Protein AF-A0A356PB62-F1 (afdb_monomer)

Radius of gyration: 18.2 Å; Cα contacts (8 Å, |Δi|>4): 219; chains: 1; bounding box: 43×43×44 Å

Secondary structure (DSSP, 8-state):
-TT-S----S--SHHHHHHHHHHHHHHTTSHHHHHHHHHTT--GGG---PPP--PPP--SEEEEEESS-TTT--TTEEEEEEEEB-THHHHTT-SPPEEEEEETTTTEEEEEE-----EEEEEPTTS-EEEEE---

pLDDT: mean 93.39, std 6.68, range [55.06, 98.31]

Structure (mmCIF, N/CA/C/O backbone):
data_AF-A0A356PB62-F1
#
_entry.id   AF-A0A356PB62-F1
#
loop_
_atom_site.group_PDB
_atom_site.id
_atom_site.type_symbol
_atom_site.label_atom_id
_atom_site.label_alt_id
_atom_site.label_comp_id
_atom_site.label_asym_id
_atom_site.label_entity_id
_atom_site.label_seq_id
_atom_site.pdbx_PDB_ins_code
_atom_site.Cartn_x
_atom_site.Cartn_y
_atom_site.Cartn_z
_atom_site.occupancy
_atom_site.B_iso_or_equiv
_atom_site.auth_seq_id
_atom_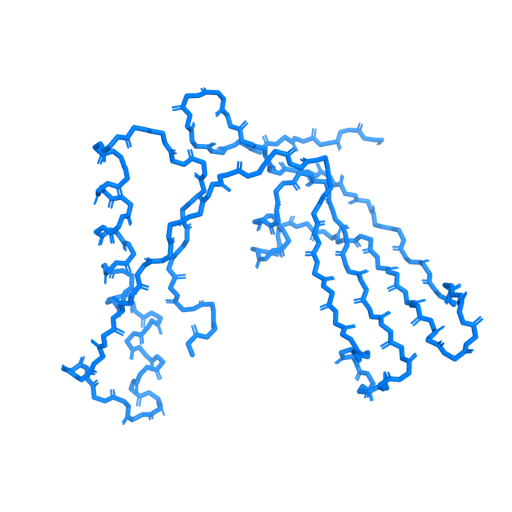site.auth_comp_id
_atom_site.auth_asym_id
_atom_site.auth_atom_id
_atom_site.pdbx_PDB_model_num
ATOM 1 N N . PHE A 1 1 ? 9.036 -11.102 2.142 1.00 62.00 1 PHE A N 1
ATOM 2 C CA . PHE A 1 1 ? 9.194 -10.099 1.061 1.00 62.00 1 PHE A CA 1
ATOM 3 C C . PHE A 1 1 ? 8.324 -8.842 1.201 1.00 62.00 1 PHE A C 1
ATOM 5 O O . PHE A 1 1 ? 8.399 -7.992 0.322 1.00 62.00 1 PHE A O 1
ATOM 12 N N . ALA A 1 2 ? 7.526 -8.666 2.266 1.00 67.50 2 ALA A N 1
ATOM 13 C CA . ALA A 1 2 ? 6.709 -7.456 2.417 1.00 67.50 2 ALA A CA 1
ATOM 14 C C . ALA A 1 2 ? 7.573 -6.179 2.398 1.00 67.50 2 ALA A C 1
ATOM 16 O O . ALA A 1 2 ? 8.596 -6.118 3.084 1.00 67.50 2 ALA A O 1
ATOM 17 N N . GLY A 1 3 ? 7.174 -5.198 1.581 1.00 67.81 3 GLY A N 1
ATOM 18 C CA . GLY A 1 3 ? 7.863 -3.911 1.441 1.00 67.81 3 GLY A CA 1
ATOM 19 C C . GLY A 1 3 ? 9.286 -3.987 0.875 1.00 67.81 3 GLY A C 1
ATOM 20 O O . GLY A 1 3 ? 10.068 -3.077 1.119 1.00 67.81 3 GLY A O 1
ATOM 21 N N . GLN A 1 4 ? 9.656 -5.076 0.193 1.00 75.25 4 GLN A N 1
ATOM 22 C CA . GLN A 1 4 ? 11.007 -5.263 -0.364 1.00 75.25 4 GLN A CA 1
ATOM 23 C C . GLN A 1 4 ? 11.103 -4.970 -1.864 1.00 75.25 4 GLN A C 1
ATOM 25 O O . GLN A 1 4 ? 12.202 -4.997 -2.402 1.00 75.25 4 GLN A O 1
ATOM 30 N N . GLN A 1 5 ? 9.967 -4.805 -2.539 1.00 85.62 5 GLN A N 1
ATOM 31 C CA . GLN A 1 5 ? 9.884 -4.690 -3.992 1.00 85.62 5 GLN A CA 1
ATOM 32 C C . GLN A 1 5 ? 9.137 -3.419 -4.356 1.00 85.62 5 GLN A C 1
ATOM 34 O O . GLN A 1 5 ? 8.249 -2.993 -3.610 1.00 85.62 5 GLN A O 1
ATOM 39 N N . ASP A 1 6 ? 9.498 -2.845 -5.495 1.00 91.12 6 ASP A N 1
ATOM 40 C CA . ASP A 1 6 ? 8.952 -1.572 -5.928 1.00 91.12 6 ASP A CA 1
ATOM 41 C C . ASP A 1 6 ? 7.535 -1.743 -6.483 1.00 91.12 6 ASP A C 1
ATOM 43 O O . ASP A 1 6 ? 7.121 -2.807 -6.949 1.00 91.12 6 ASP A O 1
ATOM 47 N N . THR A 1 7 ? 6.759 -0.670 -6.402 1.00 94.31 7 THR A N 1
ATOM 48 C CA . THR A 1 7 ? 5.427 -0.560 -6.995 1.00 94.31 7 THR A CA 1
ATOM 49 C C . THR A 1 7 ? 5.345 0.784 -7.693 1.00 94.31 7 THR A C 1
ATOM 51 O O . THR A 1 7 ? 5.748 1.798 -7.131 1.00 94.31 7 THR A O 1
ATOM 54 N N . TYR A 1 8 ? 4.804 0.793 -8.908 1.00 95.75 8 TYR A N 1
ATOM 55 C CA . TYR A 1 8 ? 4.663 2.000 -9.715 1.00 95.75 8 TYR A CA 1
ATOM 56 C C . TYR A 1 8 ? 3.185 2.248 -10.001 1.00 95.75 8 TYR A C 1
ATOM 58 O O . TYR A 1 8 ? 2.481 1.362 -10.491 1.00 95.75 8 TYR A O 1
ATOM 66 N N . LEU A 1 9 ? 2.706 3.448 -9.676 1.00 96.81 9 LEU A N 1
ATOM 67 C CA . LEU A 1 9 ? 1.298 3.813 -9.804 1.00 96.81 9 LEU A CA 1
ATOM 68 C C . LEU A 1 9 ? 1.031 4.668 -11.039 1.00 96.81 9 LEU A C 1
ATOM 70 O O . LEU A 1 9 ? 1.903 5.364 -11.551 1.00 96.81 9 LEU A O 1
ATOM 74 N N . ASN A 1 10 ? -0.226 4.617 -11.490 1.00 97.38 10 ASN A N 1
ATOM 75 C CA . ASN A 1 10 ? -0.758 5.437 -12.576 1.00 97.38 10 ASN A CA 1
ATOM 76 C C . ASN A 1 10 ? 0.118 5.431 -13.845 1.00 97.38 10 ASN A C 1
ATOM 78 O O . ASN A 1 10 ? 0.410 6.473 -14.424 1.00 97.38 10 ASN A O 1
ATOM 82 N N . ILE A 1 11 ? 0.545 4.248 -14.284 1.00 97.81 11 ILE A N 1
ATOM 83 C CA . ILE A 1 11 ? 1.300 4.092 -15.530 1.00 97.81 11 ILE A CA 1
ATOM 84 C C . ILE A 1 11 ? 0.373 4.265 -16.737 1.00 97.81 11 ILE A C 1
ATOM 86 O O . ILE A 1 11 ? -0.734 3.720 -16.769 1.00 97.81 11 ILE A O 1
ATOM 90 N N . ASN A 1 12 ? 0.823 5.023 -17.740 1.00 97.00 12 ASN A N 1
ATOM 91 C CA . ASN A 1 12 ? 0.059 5.301 -18.950 1.00 97.00 12 ASN A CA 1
ATOM 92 C C . ASN A 1 12 ? 0.854 4.933 -20.207 1.00 97.00 12 ASN A C 1
ATOM 94 O O . ASN A 1 12 ? 1.971 5.398 -20.402 1.00 97.00 12 ASN A O 1
ATOM 98 N N . GLY A 1 13 ? 0.246 4.120 -21.072 1.00 97.06 13 GLY A N 1
ATOM 99 C CA . GLY A 1 13 ? 0.852 3.680 -22.327 1.00 97.06 13 GLY A CA 1
ATOM 100 C C . GLY A 1 13 ? 1.664 2.387 -22.209 1.00 97.06 13 GLY A C 1
ATOM 101 O O . GLY A 1 13 ? 2.186 2.031 -21.155 1.00 97.06 13 GLY A O 1
ATOM 102 N N . GLU A 1 14 ? 1.759 1.670 -23.328 1.00 97.69 14 GLU A N 1
ATOM 103 C CA . GLU A 1 14 ? 2.409 0.357 -23.413 1.00 97.69 14 GLU A CA 1
ATOM 104 C C . GLU A 1 14 ? 3.908 0.426 -23.105 1.00 97.69 14 GLU A C 1
ATOM 106 O O . GLU A 1 14 ? 4.426 -0.370 -22.325 1.00 97.69 14 GLU A O 1
ATOM 111 N N . LYS A 1 15 ? 4.604 1.421 -23.665 1.00 97.81 15 LYS A N 1
ATOM 112 C CA . LYS A 1 15 ? 6.042 1.602 -23.444 1.00 97.81 15 LYS A CA 1
ATOM 113 C C . LYS A 1 15 ? 6.368 1.797 -21.962 1.00 97.81 15 LYS A C 1
ATOM 115 O O . LYS A 1 15 ? 7.268 1.138 -21.446 1.00 97.81 15 LYS A O 1
ATOM 120 N N . GLU A 1 16 ? 5.624 2.663 -21.276 1.00 97.75 16 GLU A N 1
ATOM 121 C CA . GLU A 1 16 ? 5.846 2.913 -19.850 1.00 97.75 16 GLU A CA 1
ATOM 122 C C . GLU A 1 16 ? 5.441 1.723 -18.984 1.00 97.75 16 GLU A C 1
ATOM 124 O O . GLU A 1 16 ? 6.102 1.441 -17.987 1.00 97.75 16 GLU A O 1
ATOM 129 N N . LEU A 1 17 ? 4.429 0.953 -19.394 1.00 97.88 17 LEU A N 1
ATOM 130 C CA . LEU A 1 17 ? 4.088 -0.307 -18.737 1.00 97.88 17 LEU A CA 1
ATOM 131 C C . LEU A 1 17 ? 5.249 -1.306 -18.804 1.00 97.88 17 LEU A C 1
ATOM 133 O O . LEU A 1 17 ? 5.646 -1.856 -17.778 1.00 97.88 17 LEU A O 1
ATOM 137 N N . LEU A 1 18 ? 5.838 -1.505 -19.984 1.00 98.12 18 LEU A N 1
ATOM 138 C CA . LEU A 1 18 ? 6.990 -2.396 -20.154 1.00 98.12 18 LEU A CA 1
ATOM 139 C C . LEU A 1 18 ? 8.228 -1.894 -19.392 1.00 98.12 18 LEU A C 1
ATOM 141 O O . LEU A 1 18 ? 9.012 -2.701 -18.889 1.00 98.12 18 LEU A O 1
ATOM 145 N N . ASN A 1 19 ? 8.416 -0.577 -19.274 1.00 98.06 19 ASN A N 1
ATOM 146 C CA . ASN A 1 19 ? 9.453 0.003 -18.415 1.00 98.06 19 ASN A CA 1
ATOM 147 C C . ASN A 1 19 ? 9.199 -0.323 -16.938 1.00 98.06 19 ASN A C 1
ATOM 149 O O . ASN A 1 19 ? 10.095 -0.833 -16.269 1.00 98.06 19 ASN A O 1
ATOM 153 N N . ALA A 1 20 ? 7.981 -0.087 -16.446 1.00 97.69 20 ALA A N 1
ATOM 154 C CA . ALA A 1 20 ? 7.609 -0.345 -15.058 1.00 97.69 20 ALA A CA 1
ATOM 155 C C . ALA A 1 20 ? 7.767 -1.829 -14.687 1.00 97.69 20 ALA A C 1
ATOM 157 O O . ALA A 1 20 ? 8.319 -2.135 -13.636 1.00 97.69 20 ALA A O 1
ATOM 158 N N . VAL A 1 21 ? 7.374 -2.755 -15.571 1.00 97.50 21 VAL A N 1
ATOM 159 C CA . VAL A 1 21 ? 7.573 -4.204 -15.371 1.00 97.50 21 VAL A CA 1
ATOM 160 C C . VAL A 1 21 ? 9.058 -4.546 -15.214 1.00 97.50 21 VAL A C 1
ATOM 162 O O . VAL A 1 21 ? 9.428 -5.267 -14.287 1.00 97.50 21 VAL A O 1
ATOM 165 N N . ARG A 1 22 ? 9.925 -3.997 -16.077 1.00 97.06 22 ARG A N 1
ATOM 166 C CA . ARG A 1 22 ? 11.379 -4.200 -15.973 1.00 97.06 22 ARG A CA 1
ATOM 167 C C . ARG A 1 22 ? 11.944 -3.630 -14.676 1.00 97.06 22 ARG A C 1
ATOM 169 O O . ARG A 1 22 ? 12.782 -4.279 -14.056 1.00 97.06 22 ARG A O 1
ATOM 176 N N . ASN A 1 23 ? 11.462 -2.466 -14.248 1.00 96.75 23 ASN A N 1
ATOM 177 C CA . ASN A 1 23 ? 11.887 -1.855 -12.994 1.00 96.75 23 ASN A CA 1
ATOM 178 C C . ASN A 1 23 ? 11.443 -2.681 -11.772 1.00 96.75 23 ASN A C 1
ATOM 180 O O . ASN A 1 23 ? 12.239 -2.868 -10.857 1.00 96.75 23 ASN A O 1
ATOM 184 N N . CYS A 1 24 ? 10.241 -3.274 -11.787 1.00 96.25 24 CYS A N 1
ATOM 185 C CA . CYS A 1 24 ? 9.822 -4.228 -10.752 1.00 96.25 24 CYS A CA 1
ATOM 186 C C . CYS A 1 24 ? 10.786 -5.420 -10.671 1.00 96.25 24 CYS A C 1
ATOM 188 O O . CYS A 1 24 ? 11.230 -5.789 -9.590 1.00 96.25 24 CYS A O 1
ATOM 190 N N . TRP A 1 25 ? 11.173 -6.015 -11.803 1.00 95.12 25 TRP A N 1
ATOM 191 C CA . TRP A 1 25 ? 12.166 -7.095 -11.777 1.00 95.12 25 TRP A CA 1
ATOM 192 C C . TRP A 1 25 ? 13.527 -6.624 -11.267 1.00 95.12 25 TRP A C 1
ATOM 194 O O . TRP A 1 25 ? 14.172 -7.343 -10.505 1.00 95.12 25 TRP A O 1
ATOM 204 N N . ALA A 1 26 ? 13.954 -5.416 -11.640 1.00 94.19 26 ALA A N 1
ATOM 205 C CA . ALA A 1 26 ? 15.192 -4.829 -11.144 1.00 94.19 26 ALA A CA 1
ATOM 206 C C . ALA A 1 26 ? 15.164 -4.605 -9.621 1.00 94.19 26 ALA A C 1
ATOM 208 O O . ALA A 1 26 ? 16.198 -4.775 -8.973 1.00 94.19 26 ALA A O 1
ATOM 209 N N . SER A 1 27 ? 13.998 -4.325 -9.019 1.00 93.81 27 SER A N 1
ATOM 210 C CA . SER A 1 27 ? 13.884 -4.117 -7.568 1.00 93.81 27 SER A CA 1
ATOM 211 C C . SER A 1 27 ? 14.245 -5.360 -6.744 1.00 93.81 27 SER A C 1
ATOM 213 O O . SER A 1 27 ? 14.635 -5.231 -5.578 1.00 93.81 27 SER A O 1
ATOM 215 N N . LEU A 1 28 ? 14.233 -6.560 -7.350 1.00 91.19 28 LEU A N 1
ATOM 216 C CA . LEU A 1 28 ? 14.769 -7.776 -6.723 1.00 91.19 28 LEU A CA 1
ATOM 217 C C . LEU A 1 28 ? 16.241 -7.622 -6.335 1.00 91.19 28 LEU A C 1
ATOM 219 O O . LEU A 1 28 ? 16.699 -8.299 -5.416 1.00 91.19 28 LEU A O 1
ATOM 223 N N . PHE A 1 29 ? 16.989 -6.764 -7.016 1.00 91.31 29 PHE A N 1
ATOM 224 C CA . PHE A 1 29 ? 18.431 -6.614 -6.854 1.00 91.31 29 PHE A CA 1
ATOM 225 C C . PHE A 1 29 ? 18.816 -5.321 -6.130 1.00 91.31 29 PHE A C 1
ATOM 227 O O . PHE A 1 29 ? 19.979 -4.938 -6.145 1.00 91.31 29 PHE A O 1
ATOM 234 N N . THR A 1 30 ? 17.865 -4.670 -5.457 1.00 91.12 30 THR A N 1
ATOM 235 C CA . THR A 1 30 ? 18.174 -3.579 -4.523 1.00 91.12 30 THR A CA 1
ATOM 236 C C . THR A 1 30 ? 18.946 -4.101 -3.308 1.00 91.12 30 THR A C 1
ATOM 238 O O . THR A 1 30 ? 18.750 -5.246 -2.882 1.00 91.12 30 THR A O 1
ATOM 241 N N . ASP A 1 31 ? 19.766 -3.246 -2.688 1.00 91.06 31 ASP A N 1
ATOM 242 C CA . ASP A 1 31 ? 20.528 -3.589 -1.476 1.00 91.06 31 ASP A CA 1
ATOM 243 C C . ASP A 1 31 ? 19.624 -4.154 -0.377 1.00 91.06 31 ASP A C 1
ATOM 245 O O . ASP A 1 31 ? 19.931 -5.172 0.244 1.00 91.06 31 ASP A O 1
ATOM 249 N N . ARG A 1 32 ? 18.452 -3.537 -0.186 1.00 88.38 32 ARG A N 1
ATOM 250 C CA . ARG A 1 32 ? 17.455 -3.968 0.798 1.00 88.38 32 ARG A CA 1
ATOM 251 C C . ARG A 1 32 ? 16.964 -5.393 0.519 1.00 88.38 32 ARG A C 1
ATOM 253 O O . ARG A 1 32 ? 16.926 -6.220 1.434 1.00 88.38 32 ARG A O 1
ATOM 260 N N . ALA A 1 33 ? 16.632 -5.702 -0.736 1.00 89.88 33 ALA A N 1
ATOM 261 C CA . ALA A 1 33 ? 16.160 -7.025 -1.133 1.00 89.88 33 ALA A CA 1
ATOM 262 C C . ALA A 1 33 ? 17.267 -8.090 -1.043 1.00 89.88 33 ALA A C 1
ATOM 264 O O . ALA A 1 33 ? 16.998 -9.214 -0.609 1.00 89.88 33 ALA A O 1
ATOM 265 N N . ILE A 1 34 ? 18.507 -7.747 -1.408 1.00 91.62 34 ILE A N 1
ATOM 266 C CA . ILE A 1 34 ? 19.677 -8.632 -1.292 1.00 91.62 34 ILE A CA 1
ATOM 267 C C . ILE A 1 34 ? 19.970 -8.942 0.178 1.00 91.62 34 ILE A C 1
ATOM 269 O O . ILE A 1 34 ? 20.032 -10.116 0.548 1.00 91.62 34 ILE A O 1
ATOM 273 N N . LEU A 1 35 ? 20.082 -7.917 1.029 1.00 91.00 35 LEU A N 1
ATOM 274 C CA . LEU A 1 35 ? 20.347 -8.079 2.461 1.00 91.00 35 LEU A CA 1
ATOM 275 C C . LEU A 1 35 ? 19.271 -8.930 3.137 1.00 91.00 35 LEU A C 1
ATOM 277 O O . LEU A 1 35 ? 19.603 -9.854 3.880 1.00 91.00 35 LEU A O 1
ATOM 281 N N . TYR A 1 36 ? 17.992 -8.689 2.825 1.00 90.00 36 TYR A N 1
ATOM 282 C CA . TYR A 1 36 ? 16.890 -9.509 3.330 1.00 90.00 36 TYR A CA 1
ATOM 283 C C . TYR A 1 36 ? 17.065 -10.986 2.957 1.00 90.00 36 TYR A C 1
ATOM 285 O O . TYR A 1 36 ? 16.881 -11.864 3.803 1.00 90.00 36 TYR A O 1
ATOM 293 N N . ARG A 1 37 ? 17.445 -11.285 1.708 1.00 91.56 37 ARG A N 1
ATOM 294 C CA . ARG A 1 37 ? 17.677 -12.669 1.273 1.00 91.56 37 ARG A CA 1
ATOM 295 C C . ARG A 1 37 ? 18.855 -13.312 1.990 1.00 91.56 37 ARG A C 1
ATOM 297 O O . ARG A 1 37 ? 18.710 -14.443 2.441 1.00 91.56 37 ARG A O 1
ATOM 304 N N . ILE A 1 38 ? 19.973 -12.601 2.138 1.00 92.62 38 ILE A N 1
ATOM 305 C CA . ILE A 1 38 ? 21.151 -13.099 2.864 1.00 92.62 38 ILE A CA 1
ATOM 306 C C . ILE A 1 38 ? 20.774 -13.429 4.313 1.00 92.62 38 ILE A C 1
ATOM 308 O O . ILE A 1 38 ? 21.030 -14.538 4.779 1.00 92.62 38 ILE A O 1
ATOM 312 N N . GLN A 1 39 ? 20.093 -12.509 5.002 1.00 93.31 39 GLN A N 1
ATOM 313 C CA . GLN A 1 39 ? 19.654 -12.698 6.390 1.00 93.31 39 GLN A CA 1
ATOM 314 C C . GLN A 1 39 ? 18.720 -13.904 6.558 1.00 93.31 39 GLN A C 1
ATOM 316 O O . GLN A 1 39 ? 18.786 -14.599 7.570 1.00 93.31 39 GLN A O 1
ATOM 321 N N . ASN A 1 40 ? 17.879 -14.179 5.558 1.00 91.62 40 ASN A N 1
ATOM 322 C CA . ASN A 1 40 ? 16.938 -15.301 5.571 1.00 91.62 40 ASN A CA 1
ATOM 323 C C . ASN A 1 40 ? 17.481 -16.561 4.873 1.00 91.62 40 ASN A C 1
ATOM 325 O O . ASN A 1 40 ? 16.731 -17.518 4.702 1.00 91.62 40 ASN A O 1
ATOM 329 N N . LYS A 1 41 ? 18.766 -16.583 4.482 1.00 93.50 41 LYS A N 1
ATOM 330 C CA . LYS A 1 41 ? 19.424 -17.705 3.785 1.00 93.50 41 LYS A CA 1
ATOM 331 C C . LYS A 1 41 ? 18.684 -18.153 2.512 1.00 93.50 41 LYS A C 1
ATOM 333 O O . LYS A 1 41 ? 18.603 -19.341 2.218 1.00 93.50 41 LYS A O 1
ATOM 338 N N . ILE A 1 42 ? 18.137 -17.194 1.763 1.00 91.12 42 ILE A N 1
ATOM 339 C CA . ILE A 1 42 ? 17.442 -17.431 0.491 1.00 91.12 42 ILE A CA 1
ATOM 340 C C . ILE A 1 42 ? 18.444 -17.285 -0.655 1.00 91.12 42 ILE A C 1
ATOM 342 O O . ILE A 1 42 ? 19.021 -16.210 -0.851 1.00 91.12 42 ILE A O 1
ATOM 346 N N . GLU A 1 43 ? 18.617 -18.347 -1.438 1.00 91.56 43 GLU A N 1
ATOM 347 C CA . GLU A 1 43 ? 19.500 -18.349 -2.603 1.00 91.56 43 GLU A CA 1
ATOM 348 C C . GLU A 1 43 ? 19.016 -17.355 -3.667 1.00 91.56 43 GLU A C 1
ATOM 350 O O . GLU A 1 43 ? 17.831 -17.256 -3.975 1.00 91.56 43 GLU A O 1
ATOM 355 N N . HIS A 1 44 ? 19.934 -16.570 -4.229 1.00 86.75 44 HIS A N 1
ATOM 356 C CA . HIS A 1 44 ? 19.572 -15.519 -5.181 1.00 86.75 44 HIS A CA 1
ATOM 357 C C . HIS A 1 44 ? 19.067 -16.076 -6.516 1.00 86.75 44 HIS A C 1
ATOM 359 O O . HIS A 1 44 ? 18.129 -15.524 -7.084 1.00 86.75 44 HIS A O 1
ATOM 365 N N . ALA A 1 45 ? 19.653 -17.180 -6.985 1.00 86.31 45 ALA A N 1
ATOM 366 C CA . ALA A 1 45 ? 19.325 -17.790 -8.272 1.00 86.31 45 ALA A CA 1
ATOM 367 C C . ALA A 1 45 ? 17.924 -18.424 -8.315 1.00 86.31 45 ALA A C 1
ATOM 369 O O . ALA A 1 45 ? 17.368 -18.614 -9.393 1.00 86.31 45 ALA A O 1
ATOM 370 N N . THR A 1 46 ? 17.334 -18.735 -7.158 1.00 88.31 46 THR A N 1
ATOM 371 C CA . THR A 1 46 ? 16.039 -19.423 -7.077 1.00 88.31 46 THR A CA 1
ATOM 372 C C . THR A 1 46 ? 14.852 -18.464 -7.007 1.00 88.31 46 THR A C 1
ATOM 374 O O . THR A 1 46 ? 13.705 -18.907 -6.987 1.00 88.31 46 THR A O 1
ATOM 377 N N . VAL A 1 47 ? 15.089 -17.152 -6.914 1.00 88.75 47 VAL A N 1
ATOM 378 C CA . VAL A 1 47 ? 14.014 -16.171 -6.738 1.00 88.75 47 VAL A CA 1
ATOM 379 C C . VAL A 1 47 ? 13.404 -15.800 -8.080 1.00 88.75 47 VAL A C 1
ATOM 381 O O . VAL A 1 47 ? 14.082 -15.340 -8.992 1.00 88.75 47 VAL A O 1
ATOM 384 N N . GLN A 1 48 ? 12.087 -15.950 -8.163 1.00 89.56 48 GLN A N 1
ATOM 385 C CA . GLN A 1 48 ? 11.275 -15.535 -9.299 1.00 89.56 48 GLN A CA 1
ATOM 386 C C . GLN A 1 48 ? 10.295 -14.448 -8.850 1.00 89.56 48 GLN A C 1
ATOM 388 O O . GLN A 1 48 ? 9.828 -14.453 -7.708 1.00 89.56 48 GLN A O 1
ATOM 393 N N . MET A 1 49 ? 9.964 -13.521 -9.749 1.00 91.19 49 MET A N 1
ATOM 394 C CA . MET A 1 49 ? 8.977 -12.474 -9.495 1.00 91.19 49 MET A CA 1
ATOM 395 C C . MET A 1 49 ? 7.936 -12.438 -10.605 1.00 91.19 49 MET A C 1
ATOM 397 O O . MET A 1 49 ? 8.255 -12.286 -11.782 1.00 91.19 49 MET A O 1
ATOM 401 N N . SER A 1 50 ? 6.673 -12.498 -10.193 1.00 94.75 50 SER A N 1
ATOM 402 C CA . SER A 1 50 ? 5.536 -12.128 -11.032 1.00 94.75 50 SER A CA 1
ATOM 403 C C . SER A 1 50 ? 5.173 -10.666 -10.787 1.00 94.75 50 SER A C 1
ATOM 405 O O . SER A 1 50 ? 5.176 -10.218 -9.640 1.00 94.75 50 SER A O 1
ATOM 407 N N . VAL A 1 51 ? 4.842 -9.934 -11.851 1.00 96.56 51 VAL A N 1
ATOM 408 C CA . VAL A 1 51 ? 4.387 -8.539 -11.764 1.00 96.56 51 VAL A CA 1
ATOM 409 C C . VAL A 1 51 ? 2.874 -8.503 -11.938 1.00 96.56 51 VAL A C 1
ATOM 411 O O . VAL A 1 51 ? 2.346 -8.995 -12.933 1.00 96.56 51 VAL A O 1
ATOM 414 N N . VAL A 1 52 ? 2.175 -7.922 -10.964 1.00 97.31 52 VAL A N 1
ATOM 415 C CA . VAL A 1 52 ? 0.724 -7.725 -11.029 1.00 97.31 52 VAL A CA 1
ATOM 416 C C . VAL A 1 52 ? 0.440 -6.418 -11.758 1.00 97.31 52 VAL A C 1
ATOM 418 O O . VAL A 1 52 ? 0.910 -5.360 -11.350 1.00 97.31 52 VAL A O 1
ATOM 421 N N . ILE A 1 53 ? -0.357 -6.494 -12.823 1.00 97.31 53 ILE A N 1
ATOM 422 C CA . ILE A 1 53 ? -0.844 -5.325 -13.555 1.00 97.31 53 ILE A CA 1
ATOM 423 C C . ILE A 1 53 ? -2.319 -5.150 -13.214 1.00 97.31 53 ILE A C 1
ATOM 425 O O . ILE A 1 53 ? -3.141 -6.026 -13.480 1.00 97.31 53 ILE A O 1
ATOM 429 N N . GLN A 1 54 ? -2.652 -4.006 -12.624 1.00 97.25 54 GLN A N 1
ATOM 430 C CA . GLN A 1 54 ? -4.002 -3.684 -12.182 1.00 97.25 54 GLN A CA 1
ATOM 431 C C . GLN A 1 54 ? -4.431 -2.329 -12.742 1.00 97.25 54 GLN A C 1
ATOM 433 O O . GLN A 1 54 ? -3.638 -1.392 -12.835 1.00 97.25 54 GLN A O 1
ATOM 438 N N . LYS A 1 55 ? -5.715 -2.208 -13.096 1.00 96.56 55 LYS A N 1
ATOM 439 C CA . LYS A 1 55 ? -6.297 -0.926 -13.499 1.00 96.56 55 LYS A CA 1
ATOM 440 C C . LYS A 1 55 ? -6.208 0.076 -12.346 1.00 96.56 55 LYS A C 1
ATOM 442 O O . LYS A 1 55 ? -6.660 -0.209 -11.238 1.00 96.56 55 LYS A O 1
ATOM 447 N N . MET A 1 56 ? -5.683 1.264 -12.638 1.00 96.44 56 MET A N 1
ATOM 448 C CA . MET A 1 56 ? -5.578 2.343 -11.661 1.00 96.44 56 MET A CA 1
ATOM 449 C C . MET A 1 56 ? -6.965 2.842 -11.232 1.00 96.44 56 MET A C 1
ATOM 451 O O . MET A 1 56 ? -7.808 3.160 -12.075 1.00 96.44 56 MET A O 1
ATOM 455 N N . ILE A 1 57 ? -7.181 2.940 -9.921 1.00 95.25 57 ILE A N 1
ATOM 456 C CA . ILE A 1 57 ? -8.369 3.558 -9.319 1.00 95.25 57 ILE A CA 1
ATOM 457 C C . ILE A 1 57 ? -8.029 5.015 -8.980 1.00 95.25 57 ILE A C 1
ATOM 459 O O . ILE A 1 57 ? -6.894 5.314 -8.611 1.00 95.25 57 ILE A O 1
ATOM 463 N N . ARG A 1 58 ? -9.003 5.924 -9.110 1.00 94.88 58 ARG A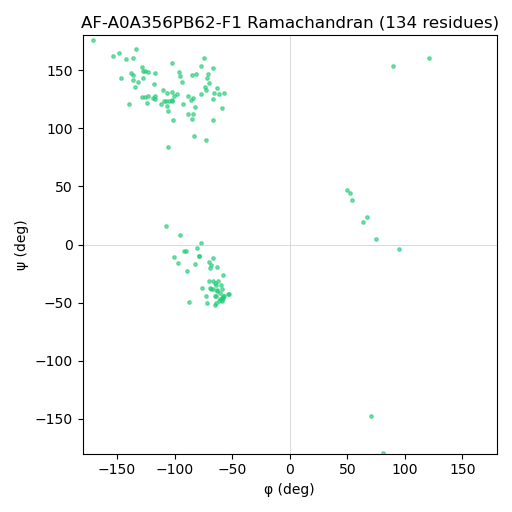 N 1
ATOM 464 C CA . ARG A 1 58 ? -8.897 7.326 -8.673 1.00 94.88 58 ARG A CA 1
ATOM 465 C C . ARG A 1 58 ? -9.719 7.536 -7.394 1.00 94.88 58 ARG A C 1
ATOM 467 O O . ARG A 1 58 ? -10.891 7.886 -7.503 1.00 94.88 58 ARG A O 1
ATOM 474 N N . PRO A 1 59 ? -9.161 7.233 -6.213 1.00 95.50 59 PRO A N 1
ATOM 475 C CA . PRO A 1 59 ? -9.871 7.367 -4.950 1.00 95.50 59 PRO A CA 1
ATOM 476 C C . PRO A 1 59 ? -9.859 8.811 -4.436 1.00 95.50 59 PRO A C 1
ATOM 478 O O . PRO A 1 59 ? -8.861 9.517 -4.568 1.00 95.50 59 PRO A O 1
ATOM 481 N N . GLU A 1 60 ? -10.940 9.201 -3.764 1.00 95.44 60 GLU A N 1
ATOM 482 C CA . GLU A 1 60 ? -10.944 10.359 -2.858 1.00 95.44 60 GLU A CA 1
ATOM 483 C C . GLU A 1 60 ? -10.258 10.011 -1.528 1.00 95.44 60 GLU A C 1
ATOM 485 O O . GLU A 1 60 ? -9.522 10.820 -0.965 1.00 95.44 60 GLU A O 1
ATOM 490 N N . VAL A 1 61 ? -10.462 8.778 -1.052 1.00 96.25 61 VAL A N 1
ATOM 491 C CA . VAL A 1 61 ? -9.905 8.228 0.189 1.00 96.25 61 VAL A CA 1
ATOM 492 C C . VAL A 1 61 ? -9.406 6.810 -0.068 1.00 96.25 61 VAL A C 1
ATOM 494 O O . VAL A 1 61 ? -10.045 6.025 -0.772 1.00 96.25 61 VAL A O 1
ATOM 497 N N . SER A 1 62 ? -8.280 6.460 0.538 1.00 97.19 62 SER A N 1
ATOM 498 C CA . SER A 1 62 ? -7.729 5.108 0.567 1.00 97.19 62 SER A CA 1
ATOM 499 C C . SER A 1 62 ? -7.293 4.741 1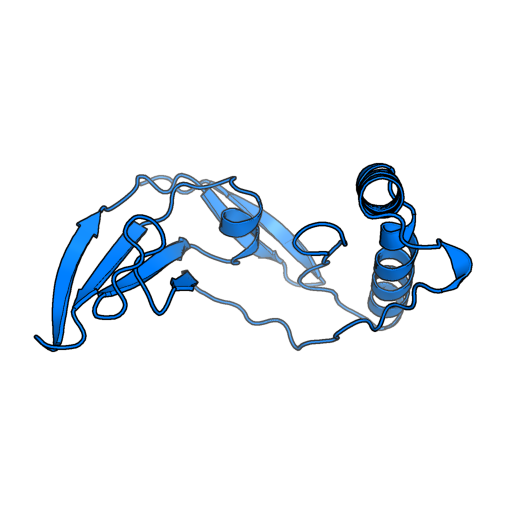.983 1.00 97.19 62 SER A C 1
ATOM 501 O O . SER A 1 62 ? -7.268 5.587 2.879 1.00 97.19 62 SER A O 1
ATOM 503 N N . GLY A 1 63 ? -6.991 3.464 2.213 1.00 95.94 63 GLY A N 1
ATOM 504 C CA . GLY A 1 63 ? -6.721 3.000 3.563 1.00 95.94 63 GLY A CA 1
ATOM 505 C C . GLY A 1 63 ? -6.179 1.586 3.672 1.00 95.94 63 GLY A C 1
ATOM 506 O O . GLY A 1 63 ? -6.069 0.856 2.685 1.00 95.94 63 GLY A O 1
ATOM 507 N N . ILE A 1 64 ? -5.869 1.214 4.909 1.00 96.06 64 ILE A N 1
ATOM 508 C CA . ILE A 1 64 ? -5.463 -0.128 5.322 1.00 96.06 64 ILE A CA 1
ATOM 509 C C . ILE A 1 64 ? -6.511 -0.635 6.309 1.00 96.06 64 ILE A C 1
ATOM 511 O O . ILE A 1 64 ? -6.965 0.105 7.176 1.00 96.06 64 ILE A O 1
ATOM 515 N N . MET A 1 65 ? -6.898 -1.902 6.188 1.00 97.19 65 MET A N 1
ATOM 516 C CA . MET A 1 65 ? -7.811 -2.538 7.131 1.00 97.19 65 MET A CA 1
ATOM 517 C C . MET A 1 65 ? -7.169 -3.786 7.724 1.00 97.19 65 MET A C 1
ATOM 519 O O . MET A 1 65 ? -6.768 -4.699 7.001 1.00 97.19 65 MET A O 1
ATOM 523 N N . PHE A 1 66 ? -7.161 -3.858 9.049 1.00 97.38 66 PHE A N 1
ATOM 524 C CA . PHE A 1 66 ? -6.808 -5.049 9.805 1.00 97.38 66 PHE A CA 1
ATOM 525 C C . PHE A 1 66 ? -8.070 -5.638 10.423 1.00 97.38 66 PHE A C 1
ATOM 527 O O . PHE A 1 66 ? -8.769 -4.987 11.195 1.00 97.38 66 PHE A O 1
ATOM 534 N N . THR A 1 67 ? -8.367 -6.903 10.128 1.00 97.12 67 THR A N 1
ATOM 535 C CA . THR A 1 67 ? -9.552 -7.589 10.673 1.00 97.12 67 THR A CA 1
ATOM 536 C C . THR A 1 67 ? -9.392 -8.039 12.131 1.00 97.12 67 THR A C 1
ATOM 538 O O . THR A 1 67 ? -10.281 -8.703 12.662 1.00 97.12 67 THR A O 1
ATOM 541 N N . ALA A 1 68 ? -8.254 -7.746 12.749 1.00 96.75 68 ALA A N 1
ATOM 542 C CA . ALA A 1 68 ? -7.973 -7.872 14.172 1.00 96.75 68 ALA A CA 1
ATOM 543 C C . ALA A 1 68 ? -7.194 -6.617 14.582 1.00 96.75 68 ALA A C 1
ATOM 545 O O . ALA A 1 68 ? -6.437 -6.099 13.761 1.00 96.75 68 ALA A O 1
ATOM 546 N N . ASP A 1 69 ? -7.357 -6.139 15.815 1.00 95.38 69 ASP A N 1
ATOM 547 C CA . ASP A 1 69 ? -6.597 -4.980 16.295 1.00 95.38 69 ASP A CA 1
ATOM 548 C C . ASP A 1 69 ? -5.085 -5.273 16.205 1.00 95.38 69 ASP A C 1
ATOM 550 O O . ASP A 1 69 ? -4.624 -6.210 16.863 1.00 95.38 69 ASP A O 1
ATOM 554 N N . PRO A 1 70 ? -4.303 -4.520 15.406 1.00 93.06 70 PRO A N 1
ATOM 555 C CA . PRO A 1 70 ? -2.883 -4.799 15.205 1.00 93.06 70 PRO A CA 1
ATOM 556 C C . PRO A 1 70 ? -2.037 -4.548 16.461 1.00 93.06 70 PRO A C 1
ATOM 558 O O . PRO A 1 70 ? -0.922 -5.056 16.538 1.00 93.06 70 PRO A O 1
ATOM 561 N N . VAL A 1 71 ? -2.552 -3.798 17.448 1.00 93.19 71 VAL A N 1
ATOM 562 C CA . VAL A 1 71 ? -1.843 -3.508 18.707 1.00 93.19 71 VAL A CA 1
ATOM 563 C C . VAL A 1 71 ? -2.088 -4.599 19.747 1.00 93.19 71 VAL A C 1
ATOM 565 O O . VAL A 1 71 ? -1.148 -5.108 20.349 1.00 93.19 71 VAL A O 1
ATOM 568 N N . SER A 1 72 ? -3.353 -4.967 19.967 1.00 95.00 72 SER A N 1
ATOM 569 C CA . SER A 1 72 ? -3.740 -5.925 21.017 1.00 95.00 72 SER A CA 1
ATOM 570 C C . SER A 1 72 ? -3.917 -7.366 20.523 1.00 95.00 72 SER A C 1
ATOM 572 O O . SER A 1 72 ? -4.000 -8.291 21.328 1.00 95.00 72 SER A O 1
ATOM 574 N N . GLY A 1 73 ? -4.036 -7.581 19.210 1.00 96.25 73 GLY A N 1
ATOM 575 C CA . GLY A 1 73 ? -4.420 -8.862 18.611 1.00 96.25 73 GLY A CA 1
ATOM 576 C C . GLY A 1 73 ? -5.912 -9.198 18.743 1.00 96.25 73 GLY A C 1
ATOM 577 O O . GLY A 1 73 ? -6.335 -10.290 18.346 1.00 96.25 73 GLY A O 1
ATOM 578 N N . HIS A 1 74 ? -6.737 -8.295 19.286 1.00 96.12 74 HIS A N 1
ATOM 579 C CA . HIS A 1 74 ? -8.148 -8.561 19.551 1.00 96.12 74 HIS A CA 1
ATOM 580 C C . HIS A 1 74 ? -8.950 -8.751 18.250 1.00 96.12 74 HIS A C 1
ATOM 582 O O . HIS A 1 74 ? -9.273 -7.803 17.532 1.00 96.12 74 HIS A O 1
ATOM 588 N N . ARG A 1 75 ? -9.349 -9.997 17.961 1.00 97.38 75 ARG A N 1
ATOM 589 C CA . ARG A 1 75 ? -10.043 -10.389 16.712 1.00 97.38 75 ARG A CA 1
ATOM 590 C C . ARG A 1 75 ? -11.481 -9.882 16.581 1.00 97.38 75 ARG A C 1
ATOM 592 O O . ARG A 1 75 ? -12.051 -9.929 15.487 1.00 97.38 75 ARG A O 1
ATOM 599 N N . GLY A 1 76 ? -12.072 -9.416 17.680 1.00 97.56 76 GLY A N 1
ATOM 600 C CA . GLY A 1 76 ? -13.385 -8.769 17.683 1.00 97.56 76 GLY A CA 1
ATOM 601 C C . GLY A 1 76 ? -13.360 -7.307 17.232 1.00 97.56 76 GLY A C 1
ATOM 602 O O . GLY A 1 76 ? -14.429 -6.756 16.991 1.00 97.56 76 GLY A O 1
ATOM 603 N N . ILE A 1 77 ? -12.176 -6.700 17.086 1.00 98.12 77 ILE A N 1
ATOM 604 C CA . ILE A 1 77 ? -12.015 -5.318 16.624 1.00 98.12 77 ILE A CA 1
ATOM 605 C C . ILE A 1 77 ? -11.399 -5.321 15.223 1.00 98.12 77 ILE A C 1
ATOM 607 O O . ILE A 1 77 ? -10.430 -6.033 14.968 1.00 98.12 77 ILE A O 1
ATOM 611 N N . VAL A 1 78 ? -11.973 -4.540 14.312 1.00 98.31 78 VAL A N 1
ATOM 612 C CA . VAL A 1 78 ? -11.373 -4.177 13.023 1.00 98.31 78 VAL A CA 1
ATOM 613 C C . VAL A 1 78 ? -10.736 -2.802 13.182 1.00 98.31 78 VAL A C 1
ATOM 615 O O . VAL A 1 78 ? -11.402 -1.886 13.659 1.00 98.31 78 VAL A O 1
ATOM 618 N N . SER A 1 79 ? -9.475 -2.653 12.784 1.00 98.00 79 SER A N 1
ATOM 619 C CA . SER A 1 79 ? -8.803 -1.351 12.706 1.00 98.00 79 SER A CA 1
ATOM 620 C C . SER A 1 79 ? -8.765 -0.897 11.254 1.00 98.00 79 SER A C 1
ATOM 622 O O . SER A 1 79 ? -8.384 -1.683 10.385 1.00 98.00 79 SER A O 1
ATOM 624 N N . ILE A 1 80 ? -9.168 0.342 10.991 1.00 98.00 80 ILE A N 1
ATOM 625 C CA . ILE A 1 80 ? -9.139 0.955 9.661 1.00 98.00 80 ILE A CA 1
ATOM 626 C C . ILE A 1 80 ? -8.331 2.241 9.751 1.00 98.00 80 ILE A C 1
ATOM 628 O O . ILE A 1 80 ? -8.710 3.147 10.491 1.00 98.00 80 ILE A O 1
ATOM 632 N N . ASP A 1 81 ? -7.280 2.319 8.948 1.00 97.12 81 ASP A N 1
ATOM 633 C CA . ASP A 1 81 ? -6.484 3.520 8.743 1.00 97.12 81 ASP A CA 1
ATOM 634 C C . ASP A 1 81 ? -6.925 4.151 7.422 1.00 97.12 81 ASP A C 1
ATOM 636 O O . ASP A 1 81 ? -6.961 3.457 6.405 1.00 97.12 81 ASP A O 1
ATOM 640 N N . ALA A 1 82 ? -7.266 5.438 7.410 1.00 97.25 82 ALA A N 1
ATOM 641 C CA . ALA A 1 82 ? -7.773 6.128 6.224 1.00 97.25 82 ALA A CA 1
ATOM 642 C C . ALA A 1 82 ? -7.063 7.466 5.982 1.00 97.25 82 ALA A C 1
ATOM 644 O O . ALA A 1 82 ? -6.810 8.232 6.912 1.00 97.25 82 ALA A O 1
ATOM 645 N N . SER A 1 83 ? -6.772 7.773 4.720 1.00 96.38 83 SER A N 1
ATOM 646 C CA . SER A 1 83 ? -6.232 9.068 4.298 1.00 96.38 83 SER A CA 1
ATOM 647 C C . SER A 1 83 ? -6.700 9.443 2.896 1.00 96.38 83 SER A C 1
ATOM 649 O O . SER A 1 83 ? -7.232 8.618 2.153 1.00 96.38 83 SER A O 1
ATOM 651 N N . TYR A 1 84 ? -6.527 10.712 2.545 1.00 96.25 84 TYR A N 1
ATOM 652 C CA . TYR A 1 84 ? -6.939 11.260 1.262 1.00 96.25 84 TYR A CA 1
ATOM 653 C C . TYR A 1 84 ? -6.055 10.762 0.111 1.00 96.25 84 TYR A C 1
ATOM 655 O O . TYR A 1 84 ? -4.846 10.569 0.260 1.00 96.25 84 TYR A O 1
ATOM 663 N N . GLY A 1 85 ? -6.662 10.606 -1.065 1.00 96.19 85 GLY A N 1
ATOM 664 C CA . GLY A 1 85 ? -5.974 10.219 -2.293 1.00 96.19 85 GLY A CA 1
ATOM 665 C C . GLY A 1 85 ? -5.494 8.765 -2.299 1.00 96.19 85 GLY A C 1
ATOM 666 O O . GLY A 1 85 ? -6.138 7.867 -1.757 1.00 96.19 85 GLY A O 1
ATOM 667 N N . LEU A 1 86 ? -4.374 8.520 -2.979 1.00 96.81 86 LEU A N 1
ATOM 668 C CA . LEU A 1 86 ? -3.771 7.204 -3.183 1.00 96.81 86 LEU A CA 1
ATOM 669 C C . LEU A 1 86 ? -3.141 6.643 -1.907 1.00 96.81 86 LEU A C 1
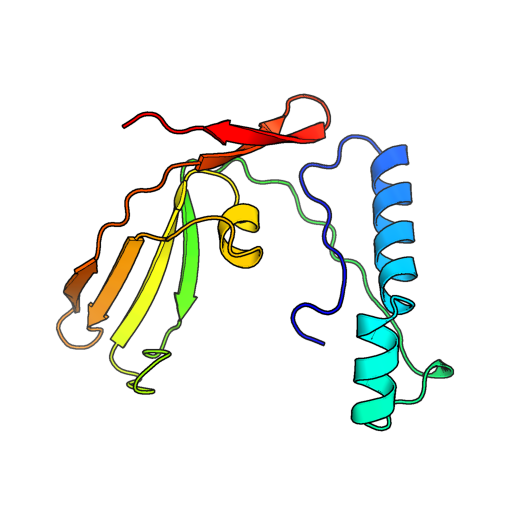ATOM 671 O O . LEU A 1 86 ? -2.470 7.350 -1.157 1.00 96.81 86 LEU A O 1
ATOM 675 N N . GLY A 1 87 ? -3.264 5.322 -1.734 1.00 94.75 87 GLY A N 1
ATOM 676 C CA . GLY A 1 87 ? -2.765 4.615 -0.548 1.00 94.75 87 GLY A CA 1
ATOM 677 C C . GLY A 1 87 ? -1.243 4.606 -0.422 1.00 94.75 87 GLY A C 1
ATOM 678 O O . GLY A 1 87 ? -0.720 4.279 0.638 1.00 94.75 87 GLY A O 1
ATOM 679 N N . GLU A 1 88 ? -0.527 5.004 -1.475 1.00 92.50 88 GLU A N 1
ATOM 680 C CA . GLU A 1 88 ? 0.927 5.172 -1.468 1.00 92.50 88 GLU A CA 1
ATOM 681 C C . GLU A 1 88 ? 1.387 6.087 -0.331 1.00 92.50 88 GLU A C 1
ATOM 683 O O . GLU A 1 88 ? 2.316 5.740 0.390 1.00 92.50 88 GLU A O 1
ATOM 688 N N . ALA A 1 89 ? 0.684 7.200 -0.089 1.00 89.50 89 ALA A N 1
ATOM 689 C CA . ALA A 1 89 ? 1.045 8.137 0.974 1.00 89.50 89 ALA A CA 1
ATOM 690 C C . ALA A 1 89 ? 1.062 7.463 2.356 1.00 89.50 89 ALA A C 1
ATOM 692 O O . ALA A 1 89 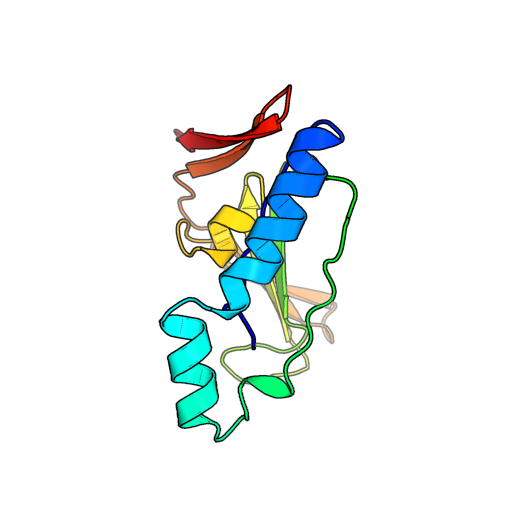? 1.944 7.735 3.173 1.00 89.50 89 ALA A O 1
ATOM 693 N N . LEU A 1 90 ? 0.102 6.561 2.593 1.00 90.62 90 LEU A N 1
ATOM 694 C CA . LEU A 1 90 ? -0.016 5.794 3.830 1.00 90.62 90 LEU A CA 1
ATOM 695 C C . LEU A 1 90 ? 1.072 4.733 3.946 1.00 90.62 90 LEU A C 1
ATOM 697 O O . LEU A 1 90 ? 1.757 4.660 4.961 1.00 90.62 90 LEU A O 1
ATOM 701 N N . VAL A 1 91 ? 1.254 3.924 2.901 1.00 88.12 91 VAL A N 1
ATOM 702 C CA . VAL A 1 91 ? 2.215 2.810 2.913 1.00 88.12 91 VAL A CA 1
ATOM 703 C C . VAL A 1 91 ? 3.659 3.318 2.993 1.00 88.12 91 VAL A C 1
ATOM 705 O O . VAL A 1 91 ? 4.501 2.676 3.620 1.00 88.12 91 VAL A O 1
ATOM 708 N N . SER A 1 92 ? 3.942 4.489 2.422 1.00 86.00 92 SER A N 1
ATOM 709 C CA . SER A 1 92 ? 5.239 5.166 2.518 1.00 86.00 92 SER A CA 1
ATOM 710 C C . SER A 1 92 ? 5.444 5.934 3.831 1.00 86.00 92 SER A C 1
ATOM 712 O O . SER A 1 92 ? 6.515 6.504 4.023 1.00 86.00 92 SER A O 1
ATOM 714 N N . GLY A 1 93 ? 4.449 5.975 4.726 1.00 88.00 93 GLY A N 1
ATOM 715 C CA . GLY A 1 93 ? 4.542 6.671 6.015 1.00 88.00 93 GLY A CA 1
ATOM 716 C C . GLY A 1 93 ? 4.644 8.195 5.900 1.00 88.00 93 GLY A C 1
ATOM 717 O O . GLY A 1 93 ? 5.173 8.844 6.798 1.00 88.00 93 GLY A O 1
ATOM 718 N N . LEU A 1 94 ? 4.173 8.774 4.792 1.00 86.81 94 LEU A N 1
ATOM 719 C CA . LEU A 1 94 ? 4.245 10.217 4.535 1.00 86.81 94 LEU A CA 1
ATOM 720 C C . LEU A 1 94 ? 3.119 10.999 5.224 1.00 86.81 94 LEU A C 1
ATOM 722 O O . LEU A 1 94 ? 3.208 12.220 5.334 1.00 86.81 94 LEU A O 1
ATOM 726 N N . VAL A 1 95 ? 2.056 10.315 5.661 1.00 90.31 95 VAL A N 1
ATOM 727 C CA . VAL A 1 95 ? 0.860 10.928 6.255 1.00 90.31 95 VAL A CA 1
ATOM 728 C C . VAL A 1 95 ? 0.394 10.182 7.494 1.00 90.31 95 VAL A C 1
ATOM 730 O O . VAL A 1 95 ? 0.450 8.955 7.547 1.00 90.31 95 VAL A O 1
ATOM 733 N N . SER A 1 96 ? -0.138 10.933 8.458 1.00 92.00 96 SER A N 1
ATOM 734 C CA . SER A 1 96 ? -0.860 10.380 9.604 1.00 92.00 96 SER A CA 1
ATOM 735 C C . SER A 1 96 ? -2.311 10.075 9.201 1.00 92.00 96 SER A C 1
ATOM 737 O O . SER A 1 96 ? -3.021 11.009 8.824 1.00 92.00 96 SER A O 1
ATOM 739 N N . PRO A 1 97 ? -2.770 8.810 9.247 1.00 95.50 97 PRO A N 1
ATOM 740 C CA . PRO A 1 97 ? -4.151 8.453 8.923 1.00 95.50 97 PRO A CA 1
ATOM 741 C C . PRO A 1 97 ? -5.141 8.848 10.017 1.00 95.50 97 PRO A C 1
ATOM 743 O O . PRO A 1 97 ? -4.795 8.942 11.194 1.00 95.50 97 PRO A O 1
ATOM 746 N N . ASP A 1 98 ? -6.412 8.932 9.635 1.00 97.31 98 ASP A N 1
ATOM 747 C CA . ASP A 1 98 ? -7.504 8.708 10.578 1.00 97.31 98 ASP A CA 1
ATOM 748 C C . ASP A 1 98 ? -7.554 7.232 10.958 1.00 97.31 98 ASP A C 1
ATOM 750 O O . ASP A 1 98 ? -7.438 6.373 10.086 1.00 97.31 98 ASP A O 1
ATOM 754 N N . ILE A 1 99 ? -7.791 6.937 12.232 1.00 97.31 99 ILE A N 1
ATOM 755 C CA . ILE A 1 99 ? -7.892 5.567 12.737 1.00 97.31 99 ILE A CA 1
ATOM 756 C C . ILE A 1 99 ? -9.301 5.338 13.269 1.00 97.31 99 ILE A C 1
ATOM 758 O O . ILE A 1 99 ? -9.773 6.057 14.151 1.00 97.31 99 ILE A O 1
ATOM 762 N N . TYR A 1 100 ? -9.958 4.297 12.770 1.00 98.06 100 TYR A N 1
ATOM 763 C CA . TYR A 1 100 ? -11.270 3.845 13.220 1.00 98.06 100 TYR A CA 1
ATOM 764 C C . TYR A 1 100 ? -11.153 2.439 13.802 1.00 98.06 100 TYR A C 1
ATOM 766 O O . TYR A 1 100 ? -10.656 1.529 13.136 1.00 98.06 100 TYR A O 1
ATOM 774 N N . LYS A 1 101 ? -11.660 2.236 15.022 1.00 98.06 101 LYS A N 1
ATOM 775 C CA . LYS A 1 101 ? -11.816 0.903 15.617 1.00 98.06 101 LYS A CA 1
ATOM 776 C C . LYS A 1 101 ? -13.281 0.506 15.606 1.00 98.06 101 LYS A C 1
ATOM 778 O O . LYS A 1 101 ? -14.113 1.129 16.265 1.00 98.06 101 LYS A O 1
ATOM 783 N N . PHE A 1 102 ? -13.591 -0.534 14.846 1.00 98.31 102 PHE A N 1
ATOM 784 C CA . PHE A 1 102 ? -14.932 -1.079 14.705 1.00 98.31 102 PHE A CA 1
ATOM 785 C C . PHE A 1 102 ? -15.070 -2.386 15.484 1.00 98.31 102 PHE A C 1
ATOM 787 O O . PHE A 1 102 ? -14.340 -3.351 15.252 1.00 98.31 102 PHE A O 1
ATOM 794 N N . ASN A 1 103 ? -16.041 -2.434 16.389 1.00 98.06 103 ASN A N 1
ATOM 795 C CA . ASN A 1 103 ? -16.353 -3.604 17.187 1.00 98.06 103 ASN A CA 1
ATOM 796 C C . ASN A 1 103 ? -17.355 -4.500 16.455 1.00 98.06 103 ASN A C 1
ATOM 798 O O . ASN A 1 103 ? -18.529 -4.155 16.318 1.00 98.06 103 ASN A O 1
ATOM 802 N N . LYS A 1 104 ? -16.913 -5.687 16.033 1.00 97.38 104 LYS A N 1
ATOM 803 C CA . LYS A 1 104 ? -17.739 -6.631 15.262 1.00 97.38 104 LYS A CA 1
ATOM 804 C C . LYS A 1 104 ? -18.943 -7.149 16.041 1.00 97.38 104 LYS A C 1
ATOM 806 O O . LYS A 1 104 ? -19.982 -7.402 15.446 1.00 97.38 104 LYS A O 1
ATOM 811 N N . LYS A 1 105 ? -18.799 -7.342 17.357 1.00 97.06 105 LYS A N 1
ATOM 812 C CA . LYS A 1 105 ? -19.862 -7.902 18.205 1.00 97.06 105 LYS A CA 1
ATOM 813 C C . LYS A 1 105 ? -20.978 -6.887 18.419 1.00 97.06 105 LYS A C 1
ATOM 815 O O . LYS A 1 105 ? -22.149 -7.240 18.356 1.00 97.06 105 LYS A O 1
ATOM 820 N N . HIS A 1 106 ? -20.597 -5.644 18.692 1.00 96.56 106 HIS A N 1
ATOM 821 C CA . HIS A 1 106 ? -21.539 -4.563 18.973 1.00 96.56 106 HIS A CA 1
ATOM 822 C C . HIS A 1 106 ? -21.968 -3.794 17.716 1.00 96.56 106 HIS A C 1
ATOM 824 O O . HIS A 1 106 ? -22.859 -2.957 17.804 1.00 96.56 106 HIS A O 1
ATOM 830 N N . ASN A 1 107 ? -21.368 -4.102 16.560 1.00 96.69 107 ASN A N 1
ATOM 831 C CA . ASN A 1 107 ? -21.647 -3.485 15.265 1.00 96.69 107 ASN A CA 1
ATOM 832 C C . ASN A 1 107 ? -21.566 -1.946 15.307 1.00 96.69 107 ASN A C 1
ATOM 834 O O . ASN A 1 107 ? -22.436 -1.250 14.787 1.00 96.69 107 ASN A O 1
ATOM 838 N N . LEU A 1 108 ? -20.531 -1.414 15.963 1.00 97.75 108 LEU A N 1
ATOM 839 C CA . LEU A 1 108 ? -20.338 0.026 16.162 1.00 97.75 108 LEU A CA 1
ATOM 840 C C . LEU A 1 108 ? -18.866 0.427 16.067 1.00 97.75 108 LEU A C 1
ATOM 842 O O . LEU A 1 108 ? -17.971 -0.401 16.239 1.00 97.75 108 LEU A O 1
ATOM 846 N N . ILE A 1 109 ? -18.618 1.712 15.819 1.00 97.62 109 ILE A N 1
ATOM 847 C CA . ILE A 1 109 ? -17.286 2.313 15.937 1.00 97.62 109 ILE A CA 1
ATOM 848 C C . ILE A 1 109 ? -17.085 2.692 17.406 1.00 97.62 109 ILE A C 1
ATOM 850 O O . ILE A 1 109 ? -17.775 3.573 17.911 1.00 97.62 109 ILE A O 1
ATOM 854 N N . GLU A 1 110 ? -16.168 2.018 18.096 1.00 96.31 110 GLU A N 1
ATOM 855 C CA . GLU A 1 110 ? -15.896 2.259 19.522 1.00 96.31 110 GLU A CA 1
ATOM 856 C C . GLU A 1 110 ? -14.830 3.338 19.741 1.00 96.31 110 GLU A C 1
ATOM 858 O O . GLU A 1 110 ? -14.777 3.960 20.800 1.00 96.31 110 GLU A O 1
ATOM 863 N N . ASN A 1 111 ? -13.982 3.581 18.737 1.00 96.62 111 ASN A N 1
ATOM 864 C CA . ASN A 1 111 ? -12.969 4.624 18.785 1.00 96.62 111 ASN A CA 1
ATOM 865 C C . ASN A 1 111 ? -12.736 5.233 17.398 1.00 96.62 111 ASN A C 1
ATOM 867 O O . ASN A 1 111 ? -12.758 4.532 16.382 1.00 96.62 111 ASN A O 1
ATOM 871 N N . LYS A 1 112 ? -12.498 6.544 17.382 1.00 97.62 112 LYS A N 1
ATOM 872 C CA . LYS A 1 112 ? -12.152 7.320 16.198 1.00 97.62 112 LYS A CA 1
ATOM 873 C C . LYS A 1 112 ? -11.077 8.335 16.577 1.00 97.62 112 LYS A C 1
ATOM 875 O O . LYS A 1 112 ? -11.323 9.197 17.417 1.00 97.62 112 LYS A O 1
ATOM 880 N N . THR A 1 113 ? -9.931 8.258 15.919 1.00 97.44 113 THR A N 1
ATOM 881 C CA . THR A 1 113 ? -8.849 9.240 16.009 1.00 97.44 113 THR A CA 1
ATOM 882 C C . THR A 1 113 ? -8.751 9.943 14.668 1.00 97.44 113 THR A C 1
ATOM 884 O O . THR A 1 113 ? -8.562 9.286 13.649 1.00 97.44 113 THR A O 1
ATOM 887 N N . ILE A 1 114 ? -8.908 11.266 14.663 1.00 96.81 114 ILE A N 1
ATOM 888 C CA . ILE A 1 114 ? -8.801 12.076 13.447 1.00 96.81 114 ILE A CA 1
ATOM 889 C C . ILE A 1 114 ? -7.447 12.762 13.423 1.00 96.81 114 ILE A C 1
ATOM 891 O O . ILE A 1 114 ? -7.105 13.485 14.359 1.00 96.81 114 ILE A O 1
ATOM 895 N N . ALA A 1 115 ? -6.693 12.527 12.356 1.00 94.75 115 ALA A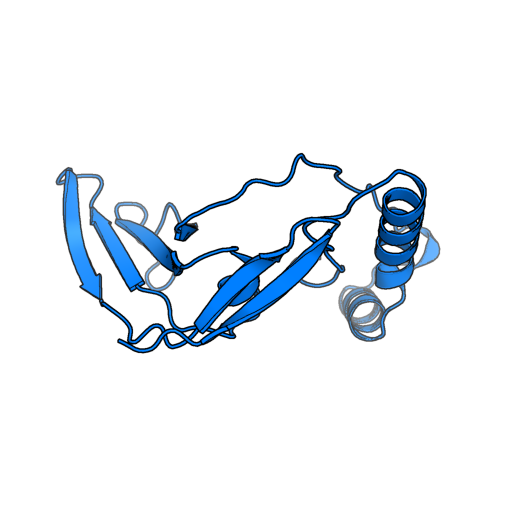 N 1
ATOM 896 C CA . ALA A 1 115 ? -5.391 13.133 12.152 1.00 94.75 115 ALA A CA 1
ATOM 897 C C . ALA A 1 115 ? -5.481 14.378 11.266 1.00 94.75 115 ALA A C 1
ATOM 899 O O . ALA A 1 115 ? -6.289 14.461 10.330 1.00 94.75 115 ALA A O 1
ATOM 900 N N . ASP A 1 116 ? -4.575 15.314 11.542 1.00 92.00 116 ASP A N 1
ATOM 901 C CA . ASP A 1 116 ? -4.289 16.460 10.687 1.00 92.00 116 ASP A CA 1
ATOM 902 C C . ASP A 1 116 ? -3.522 15.993 9.434 1.00 92.00 116 ASP A C 1
ATOM 904 O O . ASP A 1 116 ? -2.296 15.844 9.424 1.00 92.00 116 ASP A O 1
ATOM 908 N N . LYS A 1 117 ? -4.283 15.653 8.390 1.00 91.00 117 LYS A N 1
ATOM 909 C CA . LYS A 1 117 ? -3.775 15.122 7.120 1.00 91.00 117 LYS A CA 1
ATOM 910 C C . LYS A 1 117 ? -3.334 16.275 6.223 1.00 91.00 117 LYS A C 1
ATOM 912 O O . LYS A 1 117 ? -4.134 16.802 5.462 1.00 91.00 117 LYS A O 1
ATOM 917 N N . LYS A 1 118 ? -2.046 16.616 6.287 1.00 90.56 118 LYS A N 1
ATOM 918 C CA . LYS A 1 118 ? -1.451 17.774 5.589 1.00 90.56 118 LYS A CA 1
ATOM 919 C C . LYS A 1 118 ? -1.154 17.571 4.104 1.00 90.56 118 LYS A C 1
ATOM 921 O O . LYS A 1 118 ? -0.782 18.519 3.423 1.00 90.56 118 LYS A O 1
ATOM 926 N N . MET A 1 119 ? -1.257 16.348 3.589 1.00 94.38 119 MET A N 1
ATOM 927 C CA . MET A 1 119 ? -1.009 16.073 2.174 1.00 94.38 119 MET A CA 1
ATOM 928 C C . MET A 1 119 ? -1.766 14.834 1.681 1.00 94.38 119 MET A C 1
ATOM 930 O O . MET A 1 119 ? -2.169 13.981 2.472 1.00 94.38 119 MET A O 1
ATOM 934 N N . ALA A 1 120 ? -1.897 14.715 0.364 1.00 95.38 120 ALA A N 1
ATOM 935 C CA . ALA A 1 120 ? -2.355 13.525 -0.347 1.00 95.38 120 ALA A CA 1
ATOM 936 C C . ALA A 1 120 ? -1.477 13.260 -1.573 1.00 95.38 120 ALA A C 1
ATOM 938 O O . ALA A 1 120 ? -0.797 14.157 -2.069 1.00 95.38 120 ALA A O 1
ATOM 939 N N . ILE A 1 121 ? -1.508 12.027 -2.080 1.00 96.56 121 ILE A N 1
ATOM 940 C CA . ILE A 1 121 ? -0.945 11.693 -3.393 1.00 96.56 121 ILE A CA 1
ATOM 941 C C . ILE A 1 121 ? -2.102 11.461 -4.359 1.00 96.56 121 ILE A C 1
ATOM 943 O O . ILE A 1 121 ? -3.016 10.701 -4.044 1.00 96.56 121 ILE A O 1
ATOM 947 N N . LEU A 1 122 ? -2.066 12.085 -5.533 1.00 96.56 122 LEU A N 1
ATOM 948 C CA . LEU A 1 122 ? -3.118 11.987 -6.544 1.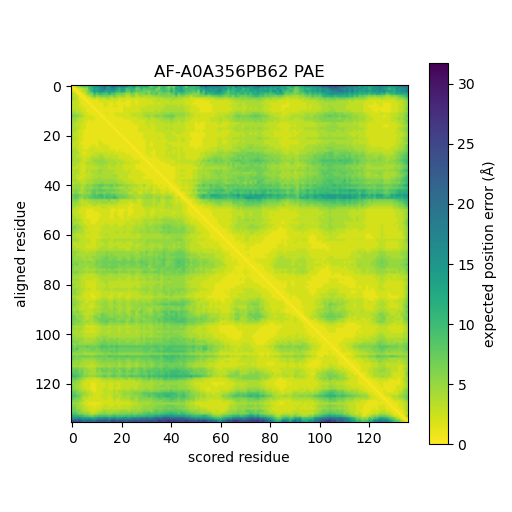0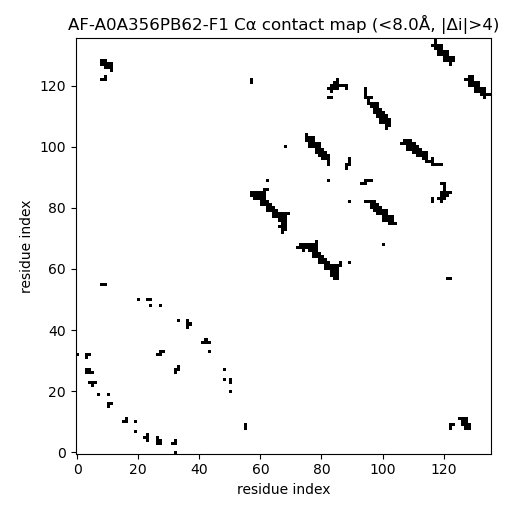0 96.56 122 LEU A CA 1
ATOM 949 C C . LEU A 1 122 ? -2.562 11.481 -7.884 1.00 96.56 122 LEU A C 1
ATOM 951 O O . LEU A 1 122 ? -1.406 11.745 -8.215 1.00 96.56 122 LEU A O 1
ATOM 955 N N . PRO A 1 123 ? -3.358 10.738 -8.675 1.00 96.25 123 PRO A N 1
ATOM 956 C CA . PRO A 1 123 ? -2.961 10.327 -10.016 1.00 96.25 123 PRO A CA 1
ATOM 957 C C . PRO A 1 123 ? -3.097 11.485 -11.014 1.00 96.25 123 PRO A C 1
ATOM 959 O O . PRO A 1 123 ? -4.175 12.062 -11.161 1.00 96.25 123 PRO A O 1
ATOM 962 N N . VAL A 1 124 ? -2.038 11.752 -11.781 1.00 95.81 124 VAL A N 1
ATOM 963 C CA . VAL A 1 124 ? -2.004 12.814 -12.799 1.00 95.81 124 VAL A CA 1
ATOM 964 C C . VAL A 1 124 ? -2.585 12.329 -14.134 1.00 95.81 124 VAL A C 1
ATOM 966 O O . VAL A 1 124 ? -2.467 11.161 -14.529 1.00 95.81 124 VAL A O 1
ATOM 969 N N . LYS A 1 125 ? -3.246 13.222 -14.876 1.00 93.38 125 LYS A N 1
ATOM 970 C CA . LYS A 1 125 ? -3.714 12.913 -16.234 1.00 93.38 125 LYS A CA 1
ATOM 971 C C . LYS A 1 125 ? -2.508 12.710 -17.161 1.00 93.38 125 LYS A C 1
ATOM 973 O O . LYS A 1 125 ? -1.682 13.597 -17.293 1.00 93.38 125 LYS A O 1
ATOM 978 N N . GLY A 1 126 ? -2.448 11.564 -17.839 1.00 92.25 126 GLY A N 1
ATOM 979 C CA . GLY A 1 126 ? -1.322 11.213 -18.717 1.00 92.25 126 GLY A CA 1
ATOM 980 C C . GLY A 1 126 ? -0.238 10.364 -18.047 1.00 92.25 126 GLY A C 1
ATOM 981 O O . GLY A 1 126 ? 0.647 9.885 -18.740 1.00 92.25 126 GLY A O 1
ATOM 982 N N . GLY A 1 127 ? -0.358 10.096 -16.744 1.00 95.06 127 GLY A N 1
ATOM 983 C CA . GLY A 1 127 ? 0.489 9.156 -16.011 1.00 95.06 127 GLY A CA 1
ATOM 984 C C . GLY A 1 127 ? 1.252 9.798 -14.851 1.00 95.06 127 GLY A C 1
ATOM 985 O O . GLY A 1 127 ? 1.400 11.015 -14.799 1.00 95.06 127 GLY A O 1
ATOM 986 N N . GLY A 1 128 ? 1.717 8.972 -13.911 1.00 95.62 128 GLY A N 1
ATOM 987 C CA . GLY A 1 128 ? 2.460 9.401 -12.722 1.00 95.62 128 GLY A CA 1
ATOM 988 C C . GLY A 1 128 ? 1.583 9.914 -11.578 1.00 95.62 128 GLY A C 1
ATOM 989 O O . GLY A 1 128 ? 0.352 9.920 -11.654 1.00 95.62 128 GLY A O 1
ATOM 990 N N . THR A 1 129 ? 2.213 10.322 -10.485 1.00 96.81 129 THR A N 1
ATOM 991 C CA . THR A 1 129 ? 1.527 10.812 -9.287 1.00 96.81 129 THR A CA 1
ATOM 992 C C . THR A 1 129 ? 2.091 12.158 -8.857 1.00 96.81 129 THR A C 1
ATOM 994 O O . THR A 1 129 ? 3.248 12.478 -9.129 1.00 96.81 129 THR A O 1
ATOM 997 N N . GLU A 1 130 ? 1.265 12.961 -8.197 1.00 95.94 130 GLU A N 1
ATOM 998 C CA . GLU A 1 130 ? 1.674 14.239 -7.620 1.00 95.94 130 GLU A CA 1
ATOM 999 C C . GLU A 1 130 ? 1.289 14.315 -6.147 1.00 95.94 130 GLU A C 1
ATOM 1001 O O . GLU A 1 130 ? 0.302 13.714 -5.712 1.00 95.94 130 GLU A O 1
ATOM 1006 N N . LYS A 1 131 ? 2.087 15.055 -5.375 1.00 95.44 131 LYS A N 1
ATOM 1007 C CA . LYS A 1 131 ? 1.763 15.393 -3.991 1.00 95.44 131 LYS A CA 1
ATOM 1008 C C . LYS A 1 131 ? 0.945 16.675 -3.989 1.00 95.44 131 LYS A C 1
ATOM 1010 O O . LYS A 1 131 ? 1.379 17.677 -4.548 1.00 95.44 131 LYS A O 1
ATOM 1015 N N . LEU A 1 132 ? -0.197 16.636 -3.321 1.00 94.31 132 LEU A N 1
ATOM 1016 C CA . LEU A 1 132 ? -1.029 17.797 -3.054 1.00 94.31 132 LEU A CA 1
ATOM 1017 C C . LEU A 1 132 ? -0.934 18.126 -1.567 1.00 94.31 132 LEU A C 1
ATOM 1019 O O . LEU A 1 132 ? -1.232 17.269 -0.735 1.00 94.31 132 LEU A O 1
ATOM 1023 N N . GLU A 1 133 ? -0.536 19.351 -1.232 1.00 93.38 133 GLU A N 1
ATOM 1024 C CA . GLU A 1 133 ? -0.676 19.858 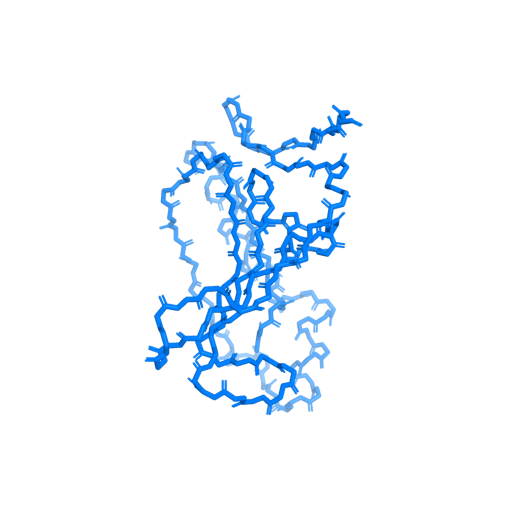0.132 1.00 93.38 133 GLU A CA 1
ATOM 1025 C C . GLU A 1 133 ? -2.147 20.146 0.422 1.00 93.38 133 GLU A C 1
ATOM 1027 O O . GLU A 1 133 ? -2.857 20.755 -0.378 1.00 93.38 133 GLU A O 1
ATOM 1032 N N . ILE A 1 134 ? -2.606 19.674 1.573 1.00 87.88 134 ILE A N 1
ATOM 1033 C CA . ILE A 1 134 ? -3.966 19.884 2.043 1.00 87.88 134 ILE A CA 1
ATOM 1034 C C . ILE A 1 134 ? -3.899 20.993 3.075 1.00 87.88 134 ILE A C 1
ATOM 1036 O O . ILE A 1 134 ? -3.419 20.803 4.191 1.00 87.88 134 ILE A O 1
ATOM 1040 N N . THR A 1 135 ? -4.385 22.160 2.678 1.00 73.62 135 THR A N 1
ATOM 1041 C CA . THR A 1 135 ? -4.671 23.257 3.595 1.00 73.62 135 THR A CA 1
ATOM 1042 C C . THR A 1 135 ? -6.064 23.040 4.172 1.00 73.62 135 THR A C 1
ATOM 1044 O O . THR A 1 135 ? -7.054 23.165 3.445 1.00 73.62 135 THR A O 1
ATOM 1047 N N . GLY A 1 136 ? -6.121 22.668 5.449 1.00 55.06 136 GLY A N 1
ATOM 1048 C CA . GLY A 1 136 ? -7.332 22.595 6.266 1.00 55.06 136 GLY A CA 1
ATOM 1049 C C . GLY A 1 136 ? -7.260 23.588 7.411 1.00 55.06 136 GLY A C 1
ATOM 1050 O O . GLY A 1 136 ? -6.148 23.744 7.964 1.00 55.06 136 GLY A O 1
#

Mean predicted aligned error: 4.34 Å

Foldseek 3Di:
DPPQFDDFAFQDDDVSVVVRQVRRVVSCVDPSNVVVCVVVVNDSVPDDDDDDDDDHDWDQKDWDKDCAPPVPRHNQKIKIWMDGTDCCCVVVVVFHTWIWIAGNVVRDTPDTDHDPGQWYWGADPRGDIDIDGDDD

Sequence (136 aa):
FAGQQDTYLNINGEKELLNAVRNCWASLFTDRAILYRIQNKIEHATVQMSVVIQKMIRPEVSGIMFTADPVSGHRGIVSIDASYGLGEALVSGLVSPDIYKFNKKHNLIENKTIADKKMAILPVKGGGTEKLEITG

Solvent-accessible surface area (backbone atoms only — not comparable to full-atom values): 8091 Å² total; per-residue (Å²): 116,88,92,44,59,66,84,85,64,42,74,49,62,71,70,49,44,58,48,51,53,53,49,39,61,52,26,60,71,34,71,68,30,45,51,53,26,61,76,68,72,46,64,76,90,77,67,82,84,86,83,86,86,74,86,76,79,89,49,74,58,28,67,52,76,36,73,27,24,89,88,81,62,43,63,56,26,31,32,37,37,36,42,49,17,42,50,62,36,54,79,70,64,75,48,59,47,28,40,38,35,33,31,65,86,78,73,41,74,81,44,77,48,83,46,87,51,55,50,30,29,42,76,42,92,85,35,38,71,44,80,44,77,45,90,126

Nearest PDB structures (foldseek):
  5hv3-assembly1_A  TM=9.918E-01  e=7.951E-12  Listeria monocytogenes
  5hv1-assembly1_A  TM=9.861E-01  e=1.269E-11  Listeria monocytogenes
  5hv6-assembly1_A  TM=9.178E-01  e=1.700E-11  Listeria monocytogenes
  5hv2-assembly1_A  TM=9.222E-01  e=1.041E-10  Listeria monocytogenes
  5fbs-assembly1_A  TM=9.427E-01  e=1.624E-09  Listeria monocytogenes serotype 4b str. F2365